Protein AF-A0A7S2EYA7-F1 (afdb_monomer)

Secondary structure (DSSP, 8-state):
--TT--HHHHTTPPPTTS-HHHHHHHHIIIIIS-HHHHTTS-HHHHHHHHHHHHT-------------S-S--EEEEEEEEEE-SSS--EEEEEEEEETTEEEEESSTT-SS-SEEEEGGGEEEEEE-PPTT-TTS-EEEEEETTEEEEEEES-S-S--

Solvent-accessible surface area (backbone atoms only — not comparable to full-atom values): 9824 Å² total; per-residue (Å²): 140,76,88,59,68,32,79,89,44,59,86,62,61,63,56,96,85,46,54,71,65,51,46,47,51,48,48,39,36,54,70,69,70,32,44,44,63,49,58,77,43,56,70,67,59,44,50,52,49,51,55,54,54,71,75,59,74,87,78,85,84,92,75,92,80,88,79,84,94,86,70,91,52,74,77,49,70,47,66,31,34,31,57,40,86,91,57,81,48,79,42,72,25,25,36,40,36,39,80,61,32,45,35,29,17,73,45,83,86,56,87,56,69,74,44,75,40,61,52,85,52,46,76,45,72,48,80,48,82,46,92,97,43,72,90,51,60,29,30,33,41,30,32,92,92,46,77,46,52,35,31,49,82,58,98,66,90,86,134

Sequence (159 aa):
WEGSVPPDWKSKKPLPNSSREDKEIWIMAKYQDRKFLLSNLDFEVRKLLNLKSRSTIYKQDPSRSSGNFAGKRLYKEGYLIKQGTKVKNWRKRWFVLKNDTLTYYKVRGDSLPAGEIDLKQAVSIGTTVIPGKEKESAFEIVTEGRTYPIIATSANLDD

Organism: NCBI:txid1078864

Structure (mmCIF, N/CA/C/O backbone):
data_AF-A0A7S2EYA7-F1
#
_entry.id   AF-A0A7S2EYA7-F1
#
loop_
_atom_site.group_PDB
_atom_site.id
_atom_site.type_symbol
_atom_site.label_atom_id
_atom_site.label_alt_id
_atom_site.label_comp_id
_atom_site.label_asym_id
_atom_site.label_entity_id
_atom_site.label_seq_id
_atom_site.pdbx_PDB_ins_code
_atom_site.Cartn_x
_atom_site.Cartn_y
_atom_site.Cartn_z
_atom_site.occupancy
_atom_site.B_iso_or_equiv
_atom_site.auth_seq_id
_atom_site.auth_comp_id
_atom_site.auth_asym_id
_atom_site.auth_atom_id
_atom_site.pdbx_PDB_model_num
ATOM 1 N N . TRP A 1 1 ? 23.901 -10.211 -1.161 1.00 48.06 1 TRP A N 1
ATOM 2 C CA . TRP A 1 1 ? 22.997 -9.583 -2.152 1.00 48.06 1 TRP A CA 1
ATOM 3 C C . TRP A 1 1 ? 22.380 -10.589 -3.148 1.00 48.06 1 TRP A C 1
ATOM 5 O O . TRP A 1 1 ? 21.635 -10.175 -4.029 1.00 48.06 1 TRP A O 1
ATOM 15 N N . GLU A 1 2 ? 22.533 -11.906 -2.935 1.00 51.12 2 GLU A N 1
ATOM 16 C CA . GLU A 1 2 ? 21.749 -12.977 -3.594 1.00 51.12 2 GLU A CA 1
ATOM 17 C C . GLU A 1 2 ? 20.957 -13.815 -2.567 1.00 51.12 2 GLU A C 1
ATOM 19 O O . GLU A 1 2 ? 20.875 -15.037 -2.645 1.00 51.12 2 GLU A O 1
ATOM 24 N N . GLY A 1 3 ? 20.409 -13.165 -1.538 1.00 51.06 3 GLY A N 1
ATOM 25 C CA . GLY A 1 3 ? 19.632 -13.859 -0.515 1.00 51.06 3 GLY A CA 1
ATOM 26 C C . GLY A 1 3 ? 18.282 -14.304 -1.071 1.00 51.06 3 GLY A C 1
ATOM 27 O O . GLY A 1 3 ? 17.384 -13.476 -1.203 1.00 51.06 3 GLY A O 1
ATOM 28 N N . SER A 1 4 ? 18.148 -15.611 -1.314 1.00 65.06 4 SER A N 1
ATOM 29 C CA . SER A 1 4 ? 16.912 -16.356 -1.630 1.00 65.06 4 SER A CA 1
ATOM 30 C C . SER A 1 4 ? 16.567 -16.496 -3.117 1.00 65.06 4 SER A C 1
ATOM 32 O O . SER A 1 4 ? 15.500 -16.082 -3.564 1.00 65.06 4 SER A O 1
ATOM 34 N N . VAL A 1 5 ? 17.454 -17.126 -3.895 1.00 69.25 5 VAL A N 1
ATOM 35 C CA . VAL A 1 5 ? 17.022 -17.772 -5.145 1.00 69.25 5 VAL A CA 1
ATOM 36 C C . VAL A 1 5 ? 16.274 -19.069 -4.785 1.00 69.25 5 VAL A C 1
ATOM 38 O O . VAL A 1 5 ? 16.879 -19.920 -4.120 1.00 69.25 5 VAL A O 1
ATOM 41 N N . PRO A 1 6 ? 15.003 -19.241 -5.202 1.00 71.75 6 PRO A N 1
ATOM 42 C CA . PRO A 1 6 ? 14.253 -20.489 -5.061 1.00 71.75 6 PRO A CA 1
ATOM 43 C C . PRO A 1 6 ? 15.057 -21.749 -5.419 1.00 71.75 6 PRO A C 1
ATOM 45 O O . PRO A 1 6 ? 15.763 -21.724 -6.431 1.00 71.75 6 PRO A O 1
ATOM 48 N N . PRO A 1 7 ? 14.916 -22.874 -4.691 1.00 75.38 7 PRO A N 1
ATOM 49 C CA . PRO A 1 7 ? 15.564 -24.136 -5.062 1.00 75.38 7 PRO A CA 1
ATOM 50 C C . PRO A 1 7 ? 15.284 -24.568 -6.512 1.00 75.38 7 PRO A C 1
ATOM 52 O O . PRO A 1 7 ? 16.207 -24.979 -7.207 1.00 75.38 7 PRO A O 1
ATOM 55 N N . ASP A 1 8 ? 14.055 -24.371 -7.002 1.00 75.44 8 ASP A N 1
ATOM 56 C CA . ASP A 1 8 ? 13.605 -24.675 -8.371 1.00 75.44 8 ASP A CA 1
ATOM 57 C C . ASP A 1 8 ? 14.194 -23.751 -9.454 1.00 75.44 8 ASP A C 1
ATOM 59 O O . ASP A 1 8 ? 14.143 -24.069 -10.644 1.00 75.44 8 ASP A O 1
ATOM 63 N N . TRP A 1 9 ? 14.778 -22.620 -9.052 1.00 76.75 9 TRP A N 1
ATOM 64 C CA . TRP A 1 9 ? 15.465 -21.687 -9.946 1.00 76.75 9 TRP A CA 1
ATOM 65 C C . TRP A 1 9 ? 16.984 -21.728 -9.805 1.00 76.75 9 TRP A C 1
ATOM 67 O O . TRP A 1 9 ? 17.672 -21.260 -10.703 1.00 76.75 9 TRP A O 1
ATOM 77 N N . LYS A 1 10 ? 17.550 -22.316 -8.744 1.00 78.88 10 LYS A N 1
ATOM 78 C CA . LYS A 1 10 ? 19.014 -22.400 -8.586 1.00 78.88 10 LYS A CA 1
ATOM 79 C C . LYS A 1 10 ? 19.695 -23.083 -9.774 1.00 78.88 10 LYS A C 1
ATOM 81 O O . LYS A 1 10 ? 20.725 -22.597 -10.227 1.00 78.88 10 LYS A O 1
ATOM 86 N N . SER A 1 11 ? 19.096 -24.145 -10.312 1.00 78.12 11 SER A N 1
ATOM 87 C CA . SER A 1 11 ? 19.595 -24.864 -11.494 1.00 78.12 11 SER A CA 1
ATOM 88 C C . SER A 1 11 ? 19.361 -24.133 -12.822 1.00 78.12 11 SER A C 1
ATOM 90 O O . SER A 1 11 ? 19.933 -24.521 -13.832 1.00 78.12 11 SER A O 1
ATOM 92 N N . LYS A 1 12 ? 18.546 -23.070 -12.831 1.00 80.75 12 LYS A N 1
ATOM 93 C CA . LYS A 1 12 ? 18.209 -22.261 -14.016 1.00 80.75 12 LYS A CA 1
ATOM 94 C C . LYS A 1 12 ? 18.967 -20.934 -14.067 1.00 80.75 12 LYS A C 1
ATOM 96 O O . LYS A 1 12 ? 18.639 -20.075 -14.881 1.00 80.75 12 LYS A O 1
ATOM 101 N N . LYS A 1 13 ? 19.933 -20.724 -13.165 1.00 86.00 13 LYS A N 1
ATOM 102 C CA . LYS A 1 13 ? 20.742 -19.501 -13.140 1.00 86.00 13 LYS A CA 1
ATOM 103 C C . LYS A 1 13 ? 21.576 -19.438 -14.426 1.00 86.00 13 LYS A C 1
ATOM 105 O O . LYS A 1 13 ? 22.373 -20.349 -14.645 1.00 86.00 13 LYS A O 1
ATOM 110 N N . PRO A 1 14 ? 21.423 -18.395 -15.262 1.00 88.12 14 PRO A N 1
ATOM 111 C CA . PRO A 1 14 ? 22.170 -18.295 -16.503 1.00 88.12 14 PRO A CA 1
ATOM 112 C C . PRO A 1 14 ? 23.657 -18.093 -16.204 1.00 88.12 14 PRO A C 1
ATOM 114 O O . PRO A 1 14 ? 24.038 -17.358 -15.287 1.00 88.12 14 PRO A O 1
ATOM 117 N N . LEU A 1 15 ? 24.491 -18.747 -17.001 1.00 87.12 15 LEU A N 1
ATOM 118 C CA . LEU A 1 15 ? 25.939 -18.610 -17.015 1.00 87.12 15 LEU A CA 1
ATOM 119 C C . LEU A 1 15 ? 26.355 -17.430 -17.913 1.00 87.12 15 LEU A C 1
ATOM 121 O O . LEU A 1 15 ? 25.551 -16.925 -18.707 1.00 87.12 15 LEU A O 1
ATOM 125 N N . PRO A 1 16 ? 27.620 -16.978 -17.841 1.00 86.56 16 PRO A N 1
ATOM 126 C CA . PRO A 1 16 ? 28.118 -15.909 -18.708 1.00 86.56 16 PRO A CA 1
ATOM 127 C C . PRO A 1 16 ? 27.913 -16.190 -20.205 1.00 86.56 16 PRO A C 1
ATOM 129 O O . PRO A 1 16 ? 27.612 -15.264 -20.960 1.00 86.56 16 PRO A O 1
ATOM 132 N N . ASN A 1 17 ? 27.990 -17.459 -20.613 1.00 91.31 17 ASN A N 1
ATOM 133 C CA . ASN A 1 17 ? 27.791 -17.935 -21.984 1.00 91.31 17 ASN A CA 1
ATOM 134 C C . ASN A 1 17 ? 26.348 -18.371 -22.306 1.00 91.31 17 ASN A C 1
ATOM 136 O O . ASN A 1 17 ? 26.097 -18.806 -23.426 1.00 91.31 17 ASN A O 1
ATOM 140 N N . SER A 1 18 ? 25.404 -18.270 -21.363 1.00 90.69 18 SER A N 1
ATOM 141 C CA . SER A 1 18 ? 23.997 -18.576 -21.642 1.00 90.69 18 SER A CA 1
ATOM 142 C C . SER A 1 18 ? 23.414 -17.630 -22.688 1.00 90.69 18 SER A C 1
ATOM 144 O O . SER A 1 18 ? 23.864 -16.482 -22.834 1.00 90.69 18 SER A O 1
ATOM 146 N N . SER A 1 19 ? 22.384 -18.121 -23.380 1.00 91.69 19 SER A N 1
ATOM 147 C CA . SER A 1 19 ? 21.682 -17.380 -24.420 1.00 91.69 19 SER A CA 1
ATOM 148 C C . SER A 1 19 ? 21.107 -16.066 -23.883 1.00 91.69 19 SER A C 1
ATOM 150 O O . SER A 1 19 ? 20.892 -15.879 -22.677 1.00 91.69 19 SER A O 1
ATOM 152 N N . ARG A 1 20 ? 20.856 -15.126 -24.797 1.00 85.81 20 ARG A N 1
ATOM 153 C CA . ARG A 1 20 ? 20.170 -13.877 -24.460 1.00 85.81 20 ARG A CA 1
ATOM 154 C C . ARG A 1 20 ? 18.796 -14.155 -23.845 1.00 85.81 20 ARG A C 1
ATOM 156 O O . ARG A 1 20 ? 18.457 -13.534 -22.845 1.00 85.81 20 ARG A O 1
ATOM 163 N N . GLU A 1 21 ? 18.069 -15.119 -24.395 1.00 84.75 21 GLU A N 1
ATOM 164 C CA . GLU A 1 21 ? 16.735 -15.520 -23.942 1.00 84.75 21 GLU A CA 1
ATOM 165 C C . GLU A 1 21 ? 16.760 -16.050 -22.502 1.00 84.75 21 GLU A C 1
ATOM 167 O O . GLU A 1 21 ? 15.970 -15.607 -21.672 1.00 84.75 21 GLU A O 1
ATOM 172 N N . ASP A 1 22 ? 17.726 -16.902 -22.142 1.00 82.88 22 ASP A N 1
ATOM 173 C CA . ASP A 1 22 ? 17.864 -17.414 -20.768 1.00 82.88 22 ASP A CA 1
ATOM 174 C C . ASP A 1 22 ? 18.168 -16.298 -19.761 1.00 82.88 22 ASP A C 1
ATOM 176 O O . ASP A 1 22 ? 17.644 -16.272 -18.640 1.00 82.88 22 ASP A O 1
ATOM 180 N N . LYS A 1 23 ? 19.016 -15.343 -20.163 1.00 83.19 23 LYS A N 1
ATOM 181 C CA . LYS A 1 23 ? 19.332 -14.162 -19.351 1.00 83.19 23 LYS A CA 1
ATOM 182 C C . LYS A 1 23 ? 18.103 -13.277 -19.179 1.00 83.19 23 LYS A C 1
ATOM 184 O O . LYS A 1 23 ? 17.840 -12.831 -18.062 1.00 83.19 23 LYS A O 1
ATOM 189 N N . GLU A 1 24 ? 17.338 -13.059 -20.244 1.00 78.69 24 GLU A N 1
ATOM 190 C CA . GLU A 1 24 ? 16.080 -12.316 -20.199 1.00 78.69 24 GLU A CA 1
ATOM 191 C C . GLU A 1 24 ? 15.076 -13.011 -19.274 1.00 78.69 24 GLU A C 1
ATOM 193 O O . GLU A 1 24 ? 14.596 -12.375 -18.340 1.00 78.69 24 GLU A O 1
ATOM 198 N N . ILE A 1 25 ? 14.849 -14.320 -19.408 1.00 81.69 25 ILE A N 1
ATOM 199 C CA . ILE A 1 25 ? 13.954 -15.093 -18.529 1.00 81.69 25 ILE A CA 1
ATOM 200 C C . ILE A 1 25 ? 14.352 -14.944 -17.057 1.00 81.69 25 ILE A C 1
ATOM 202 O O . ILE A 1 25 ? 13.493 -14.718 -16.202 1.00 81.69 25 ILE A O 1
ATOM 206 N N . TRP A 1 26 ? 15.645 -15.028 -16.739 1.00 80.88 26 TRP A N 1
ATOM 207 C CA . TRP A 1 26 ? 16.135 -14.861 -15.370 1.00 80.88 26 TRP A CA 1
ATOM 208 C C . TRP A 1 26 ? 15.901 -13.453 -14.818 1.00 80.88 26 TRP A C 1
ATOM 210 O O . TRP A 1 26 ? 15.464 -13.283 -13.675 1.00 80.88 26 TRP A O 1
ATOM 220 N N . ILE A 1 27 ? 16.187 -12.434 -15.629 1.00 81.69 27 ILE A N 1
ATOM 221 C CA . ILE A 1 27 ? 15.986 -11.028 -15.272 1.00 81.69 27 ILE A CA 1
ATOM 222 C C . ILE A 1 27 ? 14.494 -10.757 -15.065 1.00 81.69 27 ILE A C 1
ATOM 224 O O . ILE A 1 27 ? 14.119 -10.191 -14.035 1.00 81.69 27 ILE A O 1
ATOM 228 N N . MET A 1 28 ? 13.643 -11.224 -15.979 1.00 76.44 28 MET A N 1
ATOM 229 C CA . MET A 1 28 ? 12.191 -11.087 -15.894 1.00 76.44 28 MET A CA 1
ATOM 230 C C . MET A 1 28 ? 11.651 -11.795 -14.654 1.00 76.44 28 MET A C 1
ATOM 232 O O . MET A 1 28 ? 10.960 -11.177 -13.846 1.00 76.44 28 MET A O 1
ATOM 236 N N . ALA A 1 29 ? 12.058 -13.041 -14.408 1.00 76.56 29 ALA A N 1
ATOM 237 C CA . ALA A 1 29 ? 11.660 -13.790 -13.221 1.00 76.56 29 ALA A CA 1
ATOM 238 C C . 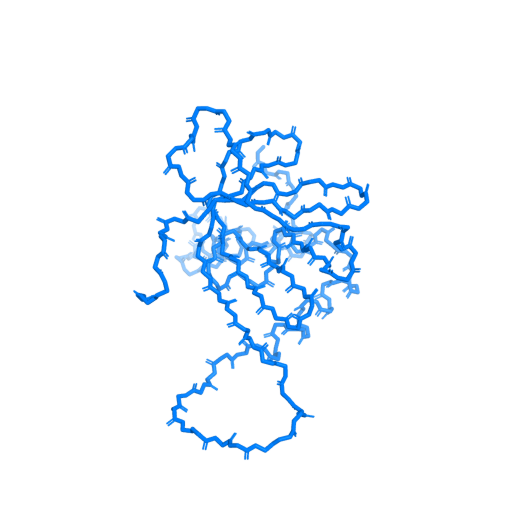ALA A 1 29 ? 12.066 -13.088 -11.918 1.00 76.56 29 ALA A C 1
ATOM 240 O O . ALA A 1 29 ? 11.308 -13.097 -10.947 1.00 76.56 29 ALA A O 1
ATOM 241 N N . LYS A 1 30 ? 13.244 -12.458 -11.874 1.00 76.81 30 LYS A N 1
ATOM 242 C CA . LYS A 1 30 ? 13.753 -11.793 -10.669 1.00 76.81 30 LYS A CA 1
ATOM 243 C C . LYS A 1 30 ? 13.131 -10.418 -10.435 1.00 76.81 30 LYS A C 1
ATOM 245 O O . LYS A 1 30 ? 12.796 -10.092 -9.294 1.00 76.81 30 LYS A O 1
ATOM 250 N N . TYR A 1 31 ? 12.999 -9.608 -11.478 1.00 70.00 31 TYR A N 1
ATOM 251 C CA . TYR A 1 31 ? 12.737 -8.176 -11.335 1.00 70.00 31 TYR A CA 1
ATOM 252 C C . TYR A 1 31 ? 11.369 -7.738 -11.850 1.00 70.00 31 TYR A C 1
ATOM 254 O O . TYR A 1 31 ? 10.790 -6.836 -11.247 1.00 70.00 31 TYR A O 1
ATOM 262 N N . GLN A 1 32 ? 10.841 -8.394 -12.884 1.00 62.50 32 GLN A N 1
ATOM 263 C CA . GLN A 1 32 ? 9.528 -8.088 -13.450 1.00 62.50 32 GLN A CA 1
ATOM 264 C C . GLN A 1 32 ? 8.437 -8.922 -12.773 1.00 62.50 32 GLN A C 1
ATOM 266 O O . GLN A 1 32 ? 7.626 -8.392 -12.023 1.00 62.50 32 GLN A O 1
ATOM 271 N N . ASP A 1 33 ? 8.502 -10.244 -12.904 1.00 65.69 33 ASP A N 1
ATOM 272 C CA . ASP A 1 33 ? 7.552 -11.176 -12.285 1.00 65.69 33 ASP A CA 1
ATOM 273 C C . ASP A 1 33 ? 7.810 -11.366 -10.788 1.00 65.69 33 ASP A C 1
ATOM 275 O O . ASP A 1 33 ? 6.960 -11.858 -10.042 1.00 65.69 33 ASP A O 1
ATOM 279 N N . ARG A 1 34 ? 9.031 -11.034 -10.350 1.00 70.50 34 ARG A N 1
ATOM 280 C CA . ARG A 1 34 ? 9.485 -11.104 -8.954 1.00 70.50 34 ARG A CA 1
ATOM 281 C C . ARG A 1 34 ? 9.215 -12.471 -8.312 1.00 70.50 34 ARG A C 1
ATOM 283 O O . ARG A 1 34 ? 8.961 -12.575 -7.109 1.00 70.50 34 ARG A O 1
ATOM 290 N N . LYS A 1 35 ? 9.343 -13.538 -9.105 1.00 69.12 35 LYS A N 1
ATOM 291 C CA . LYS A 1 35 ? 9.090 -14.938 -8.734 1.00 69.12 35 LYS A CA 1
ATOM 292 C C . LYS A 1 35 ? 9.964 -15.431 -7.591 1.00 69.12 35 LYS A C 1
ATOM 294 O O . LYS A 1 35 ? 9.559 -16.334 -6.870 1.00 69.12 35 LYS A O 1
ATOM 299 N N . PHE A 1 36 ? 11.123 -14.816 -7.378 1.00 70.94 36 PHE A N 1
ATOM 300 C CA . PHE A 1 36 ? 12.020 -15.193 -6.280 1.00 70.94 36 PHE A CA 1
ATOM 301 C C . PHE A 1 36 ? 11.486 -14.735 -4.912 1.00 70.94 36 PHE A C 1
ATOM 303 O O . PHE A 1 36 ? 11.946 -15.196 -3.874 1.00 70.94 36 PHE A O 1
ATOM 310 N N . LEU A 1 37 ? 10.495 -13.834 -4.902 1.00 63.47 37 LEU A N 1
ATOM 311 C CA . LEU A 1 37 ? 9.723 -13.495 -3.706 1.00 63.47 37 LEU A CA 1
ATOM 312 C C . LEU A 1 37 ? 8.525 -14.435 -3.531 1.00 63.47 37 LEU A C 1
ATOM 314 O O . LEU A 1 37 ? 8.184 -14.763 -2.400 1.00 63.47 37 LEU A O 1
ATOM 318 N N . LEU A 1 38 ? 7.920 -14.895 -4.635 1.00 61.38 38 LEU A N 1
ATOM 319 C CA . LEU A 1 38 ? 6.836 -15.885 -4.615 1.00 61.38 38 LEU A CA 1
ATOM 320 C C . LEU A 1 38 ? 7.277 -17.229 -4.081 1.00 61.38 38 LEU A C 1
ATOM 322 O O . LEU A 1 38 ? 6.520 -17.892 -3.389 1.00 61.38 38 LEU A O 1
ATOM 326 N N . SER A 1 39 ? 8.482 -17.653 -4.433 1.00 60.38 39 SER A N 1
ATOM 327 C CA . SER A 1 39 ? 8.988 -18.965 -4.057 1.00 60.38 39 SER A CA 1
ATOM 328 C C . SER A 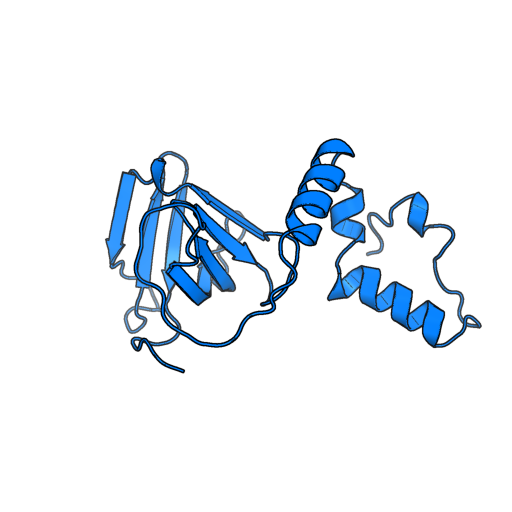1 39 ? 9.169 -19.189 -2.571 1.00 60.38 39 SER A C 1
ATOM 330 O O . SER A 1 39 ? 9.182 -20.336 -2.143 1.00 60.38 39 SER A O 1
ATOM 332 N N . ASN A 1 40 ? 9.334 -18.106 -1.816 1.00 57.06 40 ASN A N 1
ATOM 333 C CA . ASN A 1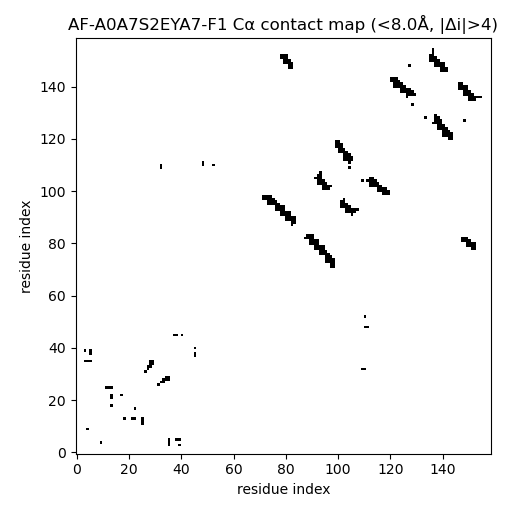 40 ? 9.536 -18.153 -0.373 1.00 57.06 40 ASN A CA 1
ATOM 334 C C . ASN A 1 40 ? 8.200 -18.129 0.385 1.00 57.06 40 ASN A C 1
ATOM 336 O O . ASN A 1 40 ? 8.196 -18.158 1.610 1.00 57.06 40 ASN A O 1
ATOM 340 N N . LEU A 1 41 ? 7.078 -18.031 -0.335 1.00 60.09 41 LEU A N 1
ATOM 341 C CA . LEU A 1 41 ? 5.742 -18.212 0.216 1.00 60.09 41 LEU A CA 1
ATOM 342 C C . LEU A 1 41 ? 5.398 -19.703 0.212 1.00 60.09 41 LEU A C 1
ATOM 344 O O . LEU A 1 41 ? 5.842 -20.444 -0.666 1.00 60.09 41 LEU A O 1
ATOM 348 N N . ASP A 1 42 ? 4.590 -20.127 1.180 1.00 65.31 42 ASP A N 1
ATOM 349 C CA . ASP A 1 42 ? 4.116 -21.506 1.262 1.00 65.31 42 ASP A CA 1
ATOM 350 C C . ASP A 1 42 ? 3.417 -21.949 -0.039 1.00 65.31 42 ASP A C 1
ATOM 352 O O . ASP A 1 42 ? 2.835 -21.131 -0.766 1.00 65.31 42 ASP A O 1
ATOM 356 N N . PHE A 1 43 ? 3.495 -23.244 -0.355 1.00 59.62 43 PHE A N 1
ATOM 357 C CA . PHE A 1 43 ? 2.939 -23.817 -1.581 1.00 59.62 43 PHE A CA 1
ATOM 358 C C . PHE A 1 43 ? 1.457 -23.473 -1.763 1.00 59.62 43 PHE A C 1
ATOM 360 O O . PHE A 1 43 ? 1.045 -23.125 -2.875 1.00 59.62 43 PHE A O 1
ATOM 367 N N . GLU A 1 44 ? 0.673 -23.472 -0.685 1.00 58.62 44 GLU A N 1
ATOM 368 C CA . GLU A 1 44 ? -0.757 -23.184 -0.771 1.00 58.62 44 GLU A CA 1
ATOM 369 C C . GLU A 1 44 ? -1.012 -21.698 -1.065 1.00 58.62 44 GLU A C 1
ATOM 371 O O . GLU A 1 44 ? -1.852 -21.349 -1.896 1.00 58.62 44 GLU A O 1
ATOM 376 N N . VAL A 1 45 ? -0.190 -20.801 -0.511 1.00 57.19 45 VAL A N 1
ATOM 377 C CA . VAL A 1 45 ? -0.232 -19.361 -0.818 1.00 57.19 45 VAL A CA 1
ATOM 378 C C . VAL A 1 45 ? 0.170 -19.103 -2.273 1.00 57.19 45 VAL A C 1
ATOM 380 O O . VAL A 1 45 ? -0.481 -18.323 -2.973 1.00 57.19 45 VAL A O 1
ATOM 383 N N . ARG A 1 46 ? 1.198 -19.799 -2.776 1.00 62.12 46 ARG A N 1
ATOM 384 C CA . ARG A 1 46 ? 1.629 -19.725 -4.185 1.00 62.12 46 ARG A CA 1
ATOM 385 C C . ARG A 1 46 ? 0.532 -20.208 -5.131 1.00 62.12 46 ARG A C 1
ATOM 387 O O . ARG A 1 46 ? 0.286 -19.566 -6.153 1.00 62.12 46 ARG A O 1
ATOM 394 N N . LYS A 1 47 ? -0.148 -21.304 -4.790 1.00 62.09 47 LYS A N 1
ATOM 395 C CA . LYS A 1 47 ? -1.266 -21.862 -5.561 1.00 62.09 47 LYS A CA 1
ATOM 396 C C . LYS A 1 47 ? -2.453 -20.903 -5.598 1.00 62.09 47 LYS A C 1
ATOM 398 O O . LYS A 1 47 ? -2.986 -20.662 -6.679 1.00 62.09 47 LYS A O 1
ATOM 403 N N . LEU A 1 48 ? -2.810 -20.289 -4.468 1.00 58.56 48 LEU A N 1
ATOM 404 C CA . LEU A 1 48 ? -3.885 -19.294 -4.386 1.00 58.56 48 LEU A CA 1
ATOM 405 C C . LEU A 1 48 ? -3.573 -18.025 -5.187 1.00 58.56 48 LEU A C 1
ATOM 407 O O . LEU A 1 48 ? -4.446 -17.518 -5.891 1.00 58.56 48 LEU A O 1
ATOM 411 N N . LEU A 1 49 ? -2.336 -17.529 -5.134 1.00 61.94 49 LEU A N 1
ATOM 412 C CA . LEU A 1 49 ? -1.903 -16.385 -5.943 1.00 61.94 49 LEU A CA 1
ATOM 413 C C . LEU A 1 49 ? -1.933 -16.713 -7.440 1.00 61.94 49 LEU A C 1
ATOM 415 O O . LEU A 1 49 ? -2.400 -15.903 -8.237 1.00 61.94 49 LEU A O 1
ATOM 419 N N . ASN A 1 50 ? -1.517 -17.921 -7.827 1.00 56.97 50 ASN A N 1
ATOM 420 C CA . ASN A 1 50 ? -1.559 -18.367 -9.218 1.00 56.97 50 ASN A CA 1
ATOM 421 C C . ASN A 1 50 ? -3.001 -18.586 -9.724 1.00 56.97 50 ASN A C 1
ATOM 423 O O . ASN A 1 50 ? -3.322 -18.209 -10.848 1.00 56.97 50 ASN A O 1
ATOM 427 N N . LEU A 1 51 ? -3.904 -19.130 -8.896 1.00 51.78 51 LEU A N 1
ATOM 428 C CA . LEU A 1 51 ? -5.332 -19.257 -9.227 1.00 51.78 51 LEU A CA 1
ATOM 429 C C . LEU A 1 51 ? -6.009 -17.885 -9.382 1.00 51.78 51 LEU A C 1
ATOM 431 O O . LEU A 1 51 ? -6.773 -17.672 -10.326 1.00 51.78 51 LEU A O 1
ATOM 435 N N . LYS A 1 52 ? -5.694 -16.930 -8.499 1.00 52.00 52 LYS A N 1
ATOM 436 C CA . LYS A 1 52 ? -6.152 -15.538 -8.628 1.00 52.00 52 LYS A CA 1
ATOM 437 C C . LYS A 1 52 ? -5.579 -14.877 -9.888 1.00 52.00 52 LYS A C 1
ATOM 439 O O . LYS A 1 52 ? -6.324 -14.218 -10.596 1.00 52.00 52 LYS A O 1
ATOM 444 N N . SER A 1 53 ? -4.315 -15.136 -10.235 1.00 51.41 53 SER A N 1
ATOM 445 C CA . SER A 1 53 ? -3.677 -14.597 -11.447 1.00 51.41 53 SER A CA 1
ATOM 446 C C . SER A 1 53 ? -4.287 -15.134 -12.751 1.00 51.41 53 SER A C 1
ATOM 448 O O . SER A 1 53 ? -4.353 -14.403 -13.738 1.00 51.41 53 SER A O 1
ATOM 450 N N . ARG A 1 54 ? -4.751 -16.395 -12.778 1.00 43.78 54 ARG A N 1
ATOM 451 C CA . ARG A 1 54 ? -5.410 -17.004 -13.955 1.00 43.78 54 ARG A CA 1
ATOM 452 C C . ARG A 1 54 ? -6.836 -16.495 -14.180 1.00 43.78 54 ARG A C 1
ATOM 454 O O . ARG A 1 54 ? -7.317 -16.553 -15.304 1.00 43.78 54 ARG A O 1
ATOM 461 N N . SER A 1 55 ? -7.485 -15.960 -13.146 1.00 40.47 55 SER A N 1
ATOM 462 C CA . SER A 1 55 ? -8.802 -15.313 -13.257 1.00 40.47 55 SER A CA 1
ATOM 463 C C . SER A 1 55 ? -8.725 -13.809 -13.573 1.00 40.47 55 SER A C 1
ATOM 465 O O . SER A 1 55 ? -9.763 -13.171 -13.725 1.00 40.47 55 SER A O 1
ATOM 467 N N . THR A 1 56 ? -7.522 -13.234 -13.718 1.00 37.62 56 THR A N 1
ATOM 468 C CA . THR A 1 56 ? -7.299 -11.791 -13.956 1.00 37.62 56 THR A CA 1
ATOM 469 C C . THR A 1 56 ? -6.628 -11.456 -15.295 1.00 37.62 56 THR A C 1
ATOM 471 O O . THR A 1 56 ? -5.947 -10.438 -15.395 1.00 37.62 56 THR A O 1
ATOM 474 N N . ILE A 1 57 ? -6.811 -12.253 -16.355 1.00 40.84 57 ILE A N 1
ATOM 475 C CA . ILE A 1 57 ? -6.411 -11.806 -17.702 1.00 40.84 57 ILE A CA 1
ATOM 476 C C . ILE A 1 57 ? -7.471 -10.819 -18.205 1.00 40.84 57 ILE A C 1
ATOM 478 O O . ILE A 1 57 ? -8.517 -11.211 -18.714 1.00 40.84 57 ILE A O 1
ATOM 482 N N . TYR A 1 58 ? -7.213 -9.527 -18.010 1.00 33.34 58 TYR A N 1
ATOM 483 C CA . TYR A 1 58 ? -8.064 -8.439 -18.479 1.00 33.34 58 TYR A CA 1
ATOM 484 C C . TYR A 1 58 ? -8.113 -8.415 -20.012 1.00 33.34 58 TYR A C 1
ATOM 486 O O . TYR A 1 58 ? -7.216 -7.904 -20.678 1.00 33.34 58 TYR A O 1
ATOM 494 N N . LYS A 1 59 ? -9.205 -8.935 -20.569 1.00 38.16 59 LYS A N 1
ATOM 495 C CA . LYS A 1 59 ? -9.835 -8.375 -21.762 1.00 38.16 59 LYS A CA 1
ATOM 496 C C . LYS A 1 59 ? -11.264 -8.030 -21.374 1.00 38.16 59 LYS A C 1
ATOM 498 O O . LYS A 1 59 ? -11.991 -8.938 -20.989 1.00 38.16 59 LYS A O 1
ATOM 503 N N . GLN A 1 60 ? -11.648 -6.763 -21.485 1.00 28.28 60 GLN A N 1
ATOM 504 C CA . GLN A 1 60 ? -12.863 -6.378 -22.208 1.00 28.28 60 GLN A CA 1
ATOM 505 C C . GLN A 1 60 ? -13.003 -4.856 -22.290 1.00 28.28 60 GLN A C 1
ATOM 507 O O . GLN A 1 60 ? -12.847 -4.144 -21.302 1.00 28.28 60 GLN A O 1
ATOM 512 N N . ASP A 1 61 ? -13.295 -4.433 -23.514 1.00 33.81 61 ASP A N 1
ATOM 513 C CA . ASP A 1 61 ? -13.739 -3.110 -23.945 1.00 33.81 61 ASP A CA 1
ATOM 514 C C . ASP A 1 61 ? -15.275 -3.172 -24.202 1.00 33.81 61 ASP A C 1
ATOM 516 O O . ASP A 1 61 ? -15.891 -4.209 -23.936 1.00 33.81 61 ASP A O 1
ATOM 520 N N . PRO A 1 62 ? -15.954 -2.124 -24.692 1.00 49.66 62 PRO A N 1
ATOM 521 C CA . PRO A 1 62 ? -16.796 -1.229 -23.919 1.00 49.66 62 PRO A CA 1
ATOM 522 C C . PRO A 1 62 ? -18.264 -1.361 -24.3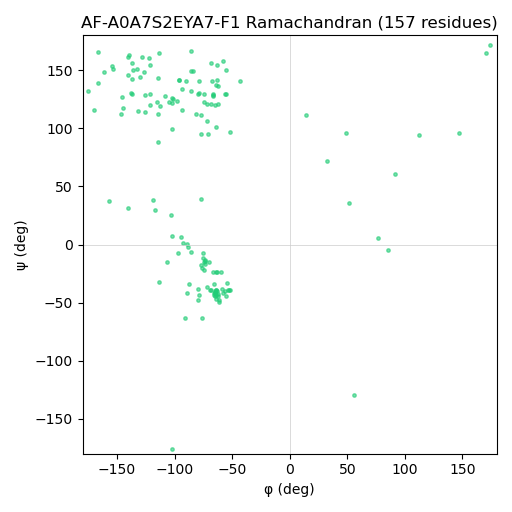52 1.00 49.66 62 PRO A C 1
ATOM 524 O O . PRO A 1 62 ? -18.642 -0.956 -25.445 1.00 49.66 62 PRO A O 1
ATOM 527 N N . SER A 1 63 ? -19.157 -1.874 -23.516 1.00 37.47 63 SER A N 1
ATOM 528 C CA . SER A 1 63 ? -20.575 -1.495 -23.625 1.00 37.47 63 SER A CA 1
ATOM 529 C C . SER A 1 63 ? -21.378 -1.990 -22.435 1.00 37.47 63 SER A C 1
ATOM 53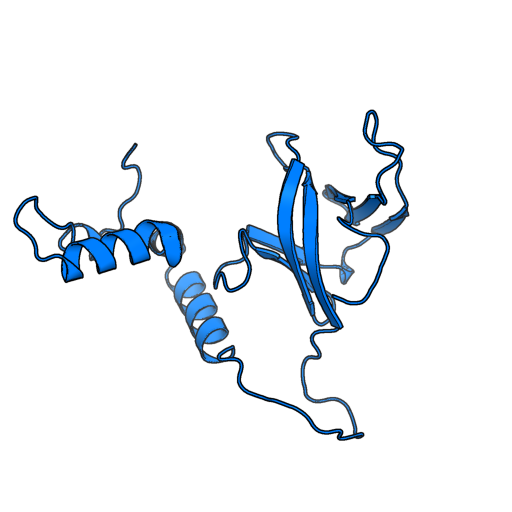1 O O . SER A 1 63 ? -21.523 -3.180 -22.187 1.00 37.47 63 SER A O 1
ATOM 533 N N . ARG A 1 64 ? -21.895 -1.008 -21.692 1.00 52.53 64 ARG A N 1
ATOM 534 C CA . ARG A 1 64 ? -23.202 -0.996 -21.023 1.00 52.53 64 ARG A CA 1
ATOM 535 C C . ARG A 1 64 ? -23.910 -2.356 -20.910 1.00 52.53 64 ARG A C 1
ATOM 537 O O . ARG A 1 64 ? -24.519 -2.821 -21.865 1.00 52.53 64 ARG A O 1
ATOM 544 N N . SER A 1 65 ? -24.020 -2.868 -19.688 1.00 39.12 65 SER A N 1
ATOM 545 C CA . SER A 1 65 ? -25.250 -3.552 -19.281 1.00 39.12 65 SER A CA 1
ATOM 546 C C . SER A 1 65 ? -25.563 -3.311 -17.805 1.00 39.12 65 SER A C 1
ATOM 548 O O . SER A 1 65 ? -24.805 -3.605 -16.880 1.00 39.12 65 SER A O 1
ATOM 550 N N . SER A 1 66 ? -26.709 -2.675 -17.626 1.00 54.19 66 SER A N 1
ATOM 551 C CA . SER A 1 66 ? -27.513 -2.560 -16.422 1.00 54.19 66 SER A CA 1
ATOM 552 C C . SER A 1 66 ? -28.063 -3.944 -16.056 1.00 54.19 66 SER A C 1
ATOM 554 O O . SER A 1 66 ? -28.675 -4.588 -16.901 1.00 54.19 66 SER A O 1
ATOM 556 N N . GLY A 1 67 ? -27.889 -4.383 -14.804 1.00 37.56 67 GLY A N 1
ATOM 557 C CA . GLY A 1 67 ? -28.584 -5.565 -14.274 1.00 37.56 67 GLY A CA 1
ATOM 558 C C . GLY A 1 67 ? -27.797 -6.388 -13.248 1.00 37.56 67 GLY A C 1
ATOM 559 O O . GLY A 1 67 ? -27.013 -7.249 -13.612 1.00 37.56 67 GLY A O 1
ATOM 560 N N . ASN A 1 68 ? -28.050 -6.109 -11.965 1.00 45.72 68 ASN A N 1
ATOM 561 C CA . ASN A 1 68 ? -28.020 -6.998 -10.789 1.00 45.72 68 ASN A CA 1
ATOM 562 C C . ASN A 1 68 ? -26.806 -7.935 -10.533 1.00 45.72 68 ASN A C 1
ATOM 564 O O . ASN A 1 68 ? -26.743 -9.073 -10.978 1.00 45.72 68 ASN A O 1
ATOM 568 N N . PHE A 1 69 ? -25.893 -7.428 -9.686 1.00 52.78 69 PHE A N 1
ATOM 569 C CA . PHE A 1 69 ? -25.034 -8.106 -8.691 1.00 52.78 69 PHE A CA 1
ATOM 570 C C . PHE A 1 69 ? -24.520 -9.540 -8.959 1.00 52.78 69 PHE A C 1
ATOM 572 O O . PHE A 1 69 ? -24.866 -10.463 -8.231 1.00 52.78 69 PHE A O 1
ATOM 579 N N . ALA A 1 70 ? -23.572 -9.713 -9.890 1.00 43.84 70 ALA A N 1
ATOM 580 C CA . ALA A 1 70 ? -22.686 -10.895 -9.902 1.00 43.84 70 ALA A CA 1
ATOM 581 C C . ALA A 1 70 ? -21.346 -10.685 -10.643 1.00 43.84 70 ALA A C 1
ATOM 583 O O . ALA A 1 70 ? -20.832 -11.586 -11.299 1.00 43.84 70 ALA A O 1
ATOM 584 N N . GLY A 1 71 ? -20.731 -9.505 -10.534 1.00 45.88 71 GLY A N 1
ATOM 585 C CA . GLY A 1 71 ? -19.383 -9.269 -11.058 1.00 45.88 71 GLY A CA 1
ATOM 586 C C . GLY A 1 71 ? -18.647 -8.287 -10.166 1.00 45.88 71 GLY A C 1
ATOM 587 O O . GLY A 1 71 ? -19.056 -7.135 -10.082 1.00 45.88 71 GLY A O 1
ATOM 588 N N . LYS A 1 72 ? -17.601 -8.741 -9.459 1.00 58.78 72 LYS A N 1
ATOM 589 C CA . LYS A 1 72 ? -16.780 -7.921 -8.549 1.00 58.78 72 LYS A CA 1
ATOM 590 C C . LYS A 1 72 ? -16.286 -6.663 -9.274 1.00 58.78 72 LYS A C 1
ATOM 592 O O . LYS A 1 72 ? -15.278 -6.727 -9.983 1.00 58.78 72 LYS A O 1
ATOM 597 N N . ARG A 1 73 ? -16.987 -5.542 -9.093 1.00 58.38 73 ARG A N 1
ATOM 598 C CA . ARG A 1 73 ? -16.660 -4.260 -9.717 1.00 58.38 73 ARG A CA 1
ATOM 599 C C . ARG A 1 73 ? -15.353 -3.746 -9.121 1.00 58.38 73 ARG A C 1
ATOM 601 O O . ARG A 1 73 ? -15.226 -3.584 -7.910 1.00 58.38 73 ARG A O 1
ATOM 608 N N . LEU A 1 74 ? -14.360 -3.547 -9.983 1.00 63.56 74 LEU A N 1
ATOM 609 C CA . LEU A 1 74 ? -13.284 -2.607 -9.697 1.00 63.56 74 LEU A CA 1
ATOM 610 C C . LEU A 1 74 ? -13.942 -1.236 -9.581 1.00 63.56 74 LEU A C 1
ATOM 612 O O . LEU A 1 74 ? -14.629 -0.817 -10.509 1.00 63.56 74 LEU A O 1
ATOM 616 N N . TYR A 1 75 ? -13.791 -0.588 -8.431 1.00 80.12 75 TYR A N 1
ATOM 617 C CA . TYR A 1 75 ? -14.401 0.718 -8.203 1.00 80.12 75 TYR A CA 1
ATOM 618 C C . TYR A 1 75 ? -13.469 1.834 -8.656 1.00 80.12 75 TYR A C 1
ATOM 620 O O . TYR A 1 75 ? -13.915 2.791 -9.280 1.00 80.12 75 TYR A O 1
ATOM 628 N N . LYS A 1 76 ? -12.168 1.701 -8.367 1.00 89.00 76 LYS A N 1
ATOM 629 C CA . LYS A 1 76 ? -11.146 2.660 -8.788 1.00 89.00 76 LYS A CA 1
ATOM 630 C C . LYS A 1 76 ? -9.758 2.041 -8.717 1.00 89.00 76 LYS A C 1
ATOM 632 O O . LYS A 1 76 ? -9.475 1.225 -7.842 1.00 89.00 76 LYS A O 1
ATOM 637 N N . GLU A 1 77 ? -8.878 2.472 -9.602 1.00 92.12 77 GLU A N 1
ATOM 638 C CA . GLU A 1 77 ? -7.453 2.181 -9.525 1.00 92.12 77 GLU A CA 1
ATOM 639 C C . GLU A 1 77 ? -6.642 3.432 -9.852 1.00 92.12 77 GLU A C 1
ATOM 641 O O . GLU A 1 77 ? -7.152 4.369 -10.466 1.00 92.12 77 GLU A O 1
ATOM 646 N N . GLY A 1 78 ? -5.403 3.487 -9.376 1.00 92.50 78 GLY A N 1
ATOM 647 C CA . GLY A 1 78 ? -4.553 4.648 -9.591 1.00 92.50 78 GLY A CA 1
ATOM 648 C C . GLY A 1 78 ? -3.274 4.616 -8.774 1.00 92.50 78 GLY A C 1
ATOM 649 O O . GLY A 1 78 ? -3.128 3.856 -7.814 1.00 92.50 78 GLY A O 1
ATOM 650 N N . TYR A 1 79 ? -2.322 5.463 -9.151 1.00 93.94 79 TYR A N 1
ATOM 651 C CA . TYR A 1 79 ? -1.133 5.660 -8.340 1.00 93.94 79 TYR A CA 1
ATOM 652 C C . TYR A 1 79 ? -1.424 6.605 -7.179 1.00 93.94 79 TYR A C 1
ATOM 654 O O . TYR A 1 79 ? -1.903 7.712 -7.383 1.00 93.94 79 TYR A O 1
ATOM 662 N N . LEU A 1 80 ? -1.053 6.186 -5.972 1.00 95.38 80 LEU A N 1
ATOM 663 C CA . LEU A 1 80 ? -1.040 7.033 -4.781 1.00 95.38 80 LEU A CA 1
ATOM 664 C C . LEU A 1 80 ? 0.327 6.927 -4.108 1.00 95.38 80 LEU A C 1
ATOM 666 O O . LEU A 1 80 ? 1.085 5.973 -4.333 1.00 95.38 80 LEU A O 1
ATOM 670 N N . ILE A 1 81 ? 0.652 7.896 -3.262 1.00 95.12 81 ILE A N 1
ATOM 671 C CA . ILE A 1 81 ? 1.865 7.875 -2.450 1.00 95.12 81 ILE A CA 1
ATOM 672 C C . ILE A 1 81 ? 1.466 7.481 -1.033 1.00 95.12 81 ILE A C 1
ATOM 674 O O . ILE A 1 81 ? 0.606 8.100 -0.428 1.00 95.12 81 ILE A O 1
ATOM 678 N N . LYS A 1 82 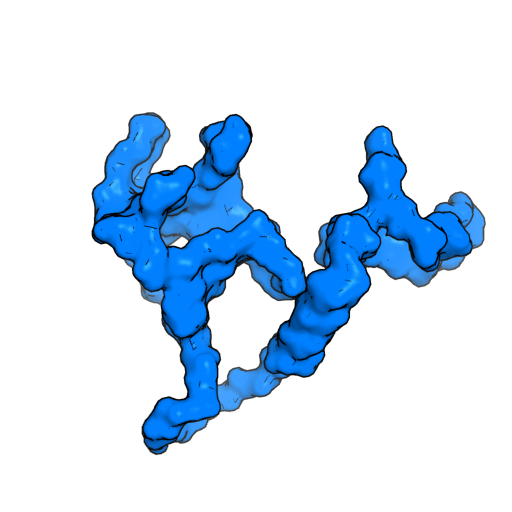? 2.093 6.444 -0.482 1.00 94.62 82 LYS A N 1
ATOM 679 C CA . LYS A 1 82 ? 1.820 5.983 0.885 1.00 94.62 82 LYS A CA 1
ATOM 680 C C . LYS A 1 82 ? 3.065 6.021 1.745 1.00 94.62 82 LYS A C 1
ATOM 682 O O . LYS A 1 82 ? 4.170 5.813 1.237 1.00 94.62 82 LYS A O 1
ATOM 687 N N . GLN A 1 83 ? 2.885 6.136 3.052 1.00 94.75 83 GLN A N 1
ATOM 688 C CA . GLN A 1 83 ? 3.989 5.964 3.988 1.00 94.75 83 GLN A CA 1
ATOM 689 C C . GLN A 1 83 ? 4.299 4.474 4.228 1.00 94.75 83 GLN A C 1
ATOM 691 O O . GLN A 1 83 ? 3.406 3.613 4.288 1.00 94.75 83 GLN A O 1
ATOM 696 N N . GLY A 1 84 ? 5.582 4.132 4.328 1.00 90.25 84 GLY A N 1
ATOM 697 C CA . GLY A 1 84 ? 6.061 2.805 4.700 1.00 90.25 84 GLY A CA 1
ATOM 698 C C . GLY A 1 84 ? 5.750 2.451 6.159 1.00 90.25 84 GLY A C 1
ATOM 699 O O . GLY A 1 84 ? 5.535 3.318 7.000 1.00 90.25 84 GLY A O 1
ATOM 700 N N . THR A 1 85 ? 5.684 1.148 6.461 1.00 83.81 85 THR A N 1
ATOM 701 C CA . THR A 1 85 ? 5.335 0.659 7.809 1.00 83.81 85 THR A CA 1
ATOM 702 C C . THR A 1 85 ? 6.502 0.801 8.785 1.00 83.81 85 THR A C 1
ATOM 704 O O . THR A 1 85 ? 6.393 1.539 9.757 1.00 83.81 85 THR A O 1
ATOM 707 N N . LYS A 1 86 ? 7.607 0.086 8.507 1.00 84.00 86 LYS A N 1
ATOM 708 C CA . LYS A 1 86 ? 8.799 0.011 9.369 1.00 84.00 86 LYS A CA 1
ATOM 709 C C . LYS A 1 86 ? 9.684 1.243 9.205 1.00 84.00 86 LYS A C 1
ATOM 711 O O . LYS A 1 86 ? 10.086 1.861 10.175 1.00 84.00 86 LYS A O 1
ATOM 716 N N . VAL A 1 87 ? 9.945 1.604 7.951 1.00 88.19 87 VAL A N 1
ATOM 717 C CA . VAL A 1 87 ? 10.654 2.830 7.580 1.00 88.19 87 VAL A CA 1
ATOM 718 C C . VAL A 1 87 ? 9.616 3.799 7.045 1.00 88.19 87 VAL A C 1
ATOM 720 O O . VAL A 1 87 ? 8.903 3.467 6.096 1.00 88.19 87 VAL A O 1
ATOM 723 N N . LYS A 1 88 ? 9.521 4.982 7.651 1.00 89.81 88 LYS A N 1
ATOM 724 C CA . LYS A 1 88 ? 8.492 5.998 7.384 1.00 89.81 88 LYS A CA 1
ATOM 725 C C . LYS A 1 88 ? 8.735 6.796 6.092 1.00 89.81 88 LYS A C 1
ATOM 727 O O . LYS A 1 88 ? 8.499 7.996 6.042 1.00 89.81 88 LYS A O 1
ATOM 732 N N . ASN A 1 89 ? 9.196 6.128 5.034 1.00 91.88 89 ASN A N 1
ATOM 733 C CA . ASN A 1 89 ? 9.400 6.738 3.722 1.00 91.88 89 ASN A CA 1
ATOM 734 C C . ASN A 1 89 ? 8.113 6.769 2.889 1.00 91.88 89 ASN A C 1
ATOM 736 O O . ASN A 1 89 ? 7.270 5.878 2.986 1.00 91.88 89 ASN A O 1
ATOM 740 N N . TRP A 1 90 ? 7.983 7.777 2.034 1.00 93.44 90 TRP A N 1
ATOM 741 C CA . TRP A 1 90 ? 6.870 7.909 1.096 1.00 93.44 90 TRP A CA 1
ATOM 742 C C . TRP A 1 90 ? 7.165 7.139 -0.191 1.00 93.44 90 TRP A C 1
ATOM 744 O O . TRP A 1 90 ? 8.264 7.221 -0.740 1.00 93.44 90 TRP A O 1
ATOM 754 N N . ARG A 1 91 ? 6.210 6.334 -0.663 1.00 93.75 91 ARG A N 1
ATOM 755 C CA . ARG A 1 91 ? 6.384 5.468 -1.837 1.00 93.75 91 ARG A CA 1
ATOM 756 C C . ARG A 1 91 ? 5.158 5.489 -2.735 1.00 93.75 91 ARG A C 1
ATOM 758 O O . ARG A 1 91 ? 4.057 5.211 -2.265 1.00 93.75 91 ARG A O 1
ATOM 765 N N . LYS A 1 92 ? 5.382 5.710 -4.033 1.00 94.38 92 LYS A N 1
ATOM 766 C CA . LYS A 1 92 ? 4.369 5.533 -5.080 1.00 94.38 92 LYS A CA 1
ATOM 767 C C . LYS A 1 92 ? 4.000 4.050 -5.203 1.00 94.38 92 LYS A C 1
ATOM 769 O O . LYS A 1 92 ? 4.880 3.180 -5.264 1.00 94.38 92 LYS A O 1
ATOM 774 N N . ARG A 1 93 ? 2.703 3.754 -5.183 1.00 95.38 93 ARG A N 1
ATOM 775 C CA . ARG A 1 93 ? 2.131 2.408 -5.309 1.00 95.38 93 ARG A CA 1
ATOM 776 C C . ARG A 1 93 ? 0.885 2.458 -6.175 1.00 95.38 93 ARG A C 1
ATOM 778 O O . ARG A 1 93 ? 0.168 3.452 -6.149 1.00 95.38 93 ARG A O 1
ATOM 785 N N . TRP A 1 94 ? 0.659 1.396 -6.937 1.00 93.88 94 TRP A N 1
ATOM 786 C CA . TRP A 1 94 ? -0.581 1.225 -7.682 1.00 93.88 94 TRP A CA 1
ATOM 787 C C . TRP A 1 94 ? -1.635 0.677 -6.732 1.00 93.88 94 TRP A C 1
ATOM 789 O O . TRP A 1 94 ? -1.477 -0.437 -6.236 1.00 93.88 94 TRP A O 1
ATOM 799 N N . PHE A 1 95 ? -2.651 1.467 -6.426 1.00 95.19 95 PHE A N 1
ATOM 800 C CA . PHE A 1 95 ? -3.764 1.078 -5.577 1.00 95.19 95 PHE A CA 1
ATOM 801 C C . PHE A 1 95 ? -4.929 0.606 -6.435 1.00 95.19 95 PHE A C 1
ATOM 803 O O . PHE A 1 95 ? -5.213 1.176 -7.485 1.00 95.19 95 PHE A O 1
ATOM 810 N N . VAL A 1 96 ? -5.605 -0.431 -5.959 1.00 93.88 96 VAL A N 1
ATOM 811 C CA . VAL A 1 96 ? -6.787 -1.015 -6.575 1.00 93.88 96 VAL A CA 1
ATOM 812 C C . VAL A 1 96 ? -7.839 -1.174 -5.488 1.00 93.88 96 VAL A C 1
ATOM 814 O O . VAL A 1 96 ? -7.651 -1.941 -4.542 1.00 93.88 96 VAL A O 1
ATOM 817 N N . LEU A 1 97 ? -8.940 -0.440 -5.626 1.00 93.00 97 LEU A N 1
ATOM 818 C CA . LEU A 1 97 ? -10.125 -0.569 -4.792 1.00 93.00 97 LEU A CA 1
ATOM 819 C C . LEU A 1 97 ? -11.108 -1.523 -5.471 1.00 93.00 97 LEU A C 1
ATOM 821 O O . LEU A 1 97 ? -11.630 -1.240 -6.556 1.00 93.00 97 LEU A O 1
ATOM 825 N N . LYS A 1 98 ? -11.377 -2.657 -4.825 1.00 89.19 98 LYS A N 1
ATOM 826 C CA . LYS A 1 98 ? -12.307 -3.670 -5.328 1.00 89.19 98 LYS A CA 1
ATOM 827 C C . LYS A 1 98 ? -13.041 -4.324 -4.169 1.00 89.19 98 LYS A C 1
ATOM 829 O O . LYS A 1 98 ? -12.405 -4.887 -3.280 1.00 89.19 98 LYS A O 1
ATOM 834 N N . ASN A 1 99 ? -14.371 -4.347 -4.233 1.00 87.31 99 ASN A N 1
ATOM 835 C CA . ASN A 1 99 ? -15.211 -4.747 -3.094 1.00 87.31 99 ASN A CA 1
ATOM 836 C C . ASN A 1 99 ? -14.861 -3.873 -1.869 1.00 87.31 99 ASN A C 1
ATOM 838 O O . ASN A 1 99 ? -14.752 -2.661 -2.021 1.00 87.31 99 ASN A O 1
ATOM 842 N N . ASP A 1 100 ? -14.601 -4.484 -0.715 1.00 89.88 100 ASP A N 1
ATOM 843 C CA . ASP A 1 100 ? -14.233 -3.804 0.534 1.00 89.88 100 ASP A CA 1
ATOM 844 C C . ASP A 1 100 ? -12.731 -3.913 0.836 1.00 89.88 100 ASP A C 1
ATOM 846 O O . ASP A 1 100 ? -12.304 -3.891 1.986 1.00 89.88 100 ASP A O 1
ATOM 850 N N . THR A 1 101 ? -11.902 -4.099 -0.192 1.00 93.25 101 THR A N 1
ATOM 851 C CA . THR A 1 101 ? -10.456 -4.251 -0.020 1.00 93.25 101 THR A CA 1
ATOM 852 C C . THR A 1 101 ? -9.720 -3.239 -0.877 1.00 93.25 101 THR A C 1
ATOM 854 O O . THR A 1 101 ? -9.946 -3.126 -2.086 1.00 93.25 101 THR A O 1
ATOM 857 N N . LEU A 1 102 ? -8.807 -2.518 -0.234 1.00 95.25 102 LEU A N 1
ATOM 858 C CA . LEU A 1 102 ? -7.867 -1.634 -0.896 1.00 95.25 102 LEU A CA 1
ATOM 859 C C . LEU A 1 102 ? -6.503 -2.326 -0.961 1.00 95.25 102 LEU A C 1
ATOM 861 O O . LEU A 1 102 ? -5.736 -2.355 0.005 1.00 95.25 102 LEU A O 1
ATOM 865 N N . THR A 1 103 ? -6.202 -2.900 -2.120 1.00 95.56 103 THR A N 1
ATOM 866 C CA . THR A 1 103 ? -4.946 -3.609 -2.378 1.00 95.56 103 THR A CA 1
ATOM 867 C C . THR A 1 103 ? -3.955 -2.673 -3.057 1.00 95.56 103 THR A C 1
ATOM 869 O O . THR A 1 103 ? -4.337 -1.887 -3.922 1.00 95.56 103 THR A O 1
ATOM 872 N N . TYR A 1 104 ? -2.668 -2.751 -2.711 1.00 94.81 104 TYR A N 1
ATOM 873 C CA . TYR A 1 104 ? -1.636 -1.955 -3.376 1.00 94.81 104 TYR A CA 1
ATOM 874 C C . TYR A 1 104 ? -0.435 -2.776 -3.831 1.00 94.81 104 TYR A C 1
ATOM 876 O O . TYR A 1 104 ? 0.038 -3.682 -3.147 1.00 94.81 104 TYR A O 1
ATOM 884 N N . TYR A 1 105 ? 0.109 -2.393 -4.980 1.00 93.62 105 TYR A N 1
ATOM 885 C CA . TYR A 1 105 ? 1.163 -3.088 -5.712 1.00 93.62 105 TYR A CA 1
ATOM 886 C C . TYR A 1 105 ? 2.367 -2.175 -5.925 1.00 93.62 105 TYR A C 1
ATOM 888 O O . TYR A 1 105 ? 2.257 -0.947 -5.812 1.00 93.62 105 TYR A O 1
ATOM 896 N N . LYS A 1 106 ? 3.550 -2.743 -6.210 1.00 90.00 106 LYS A N 1
ATOM 897 C CA . LYS A 1 106 ? 4.726 -1.888 -6.437 1.00 90.00 106 LYS A CA 1
ATOM 898 C C . LYS A 1 106 ? 4.585 -1.091 -7.729 1.00 90.00 106 LYS A C 1
ATOM 900 O O . LYS A 1 106 ? 4.936 0.087 -7.710 1.00 90.00 106 LYS A O 1
ATOM 905 N N . VAL A 1 107 ? 4.045 -1.716 -8.770 1.00 86.25 107 VAL A N 1
ATOM 906 C CA . VAL A 1 107 ? 3.739 -1.125 -10.079 1.00 86.25 107 VAL A CA 1
ATOM 907 C C . VAL A 1 107 ? 2.397 -1.654 -10.599 1.00 86.25 107 VAL A C 1
ATOM 909 O O . VAL A 1 107 ? 1.887 -2.652 -10.087 1.00 86.25 107 VAL A O 1
ATOM 912 N N . ARG A 1 108 ? 1.806 -0.982 -11.594 1.00 87.06 108 ARG A N 1
ATOM 913 C CA . ARG A 1 108 ? 0.601 -1.470 -12.284 1.00 87.06 108 ARG A CA 1
ATOM 914 C C . ARG A 1 108 ? 0.902 -2.803 -12.982 1.00 87.06 108 ARG A C 1
ATOM 916 O O . ARG A 1 108 ? 1.941 -2.931 -13.618 1.00 87.06 108 ARG A O 1
ATOM 923 N N . GLY A 1 109 ? -0.004 -3.774 -12.866 1.00 81.62 109 GLY A N 1
ATOM 924 C CA . GLY A 1 109 ? 0.135 -5.098 -13.491 1.00 81.62 109 GLY A CA 1
ATOM 925 C C . GLY A 1 109 ? 0.932 -6.132 -12.684 1.00 81.62 109 GLY A C 1
ATOM 926 O O . GLY A 1 109 ? 0.962 -7.293 -13.081 1.00 81.62 109 GLY A O 1
ATOM 927 N N . ASP A 1 110 ? 1.526 -5.755 -11.543 1.00 81.56 110 ASP A N 1
ATOM 928 C CA . ASP A 1 110 ? 2.122 -6.717 -10.604 1.00 81.56 110 ASP A CA 1
ATOM 929 C C . ASP A 1 110 ? 1.057 -7.748 -10.181 1.00 81.56 110 ASP A C 1
ATOM 931 O O . ASP A 1 110 ? -0.018 -7.388 -9.702 1.00 81.56 110 ASP A O 1
ATOM 935 N N . SER A 1 111 ? 1.380 -9.038 -10.280 1.00 79.75 111 SER A N 1
ATOM 936 C CA . SER A 1 111 ? 0.491 -10.120 -9.825 1.00 79.75 111 SER A CA 1
ATOM 937 C C . SER A 1 111 ? 0.445 -10.258 -8.301 1.00 79.75 111 SER A C 1
ATOM 939 O O . SER A 1 111 ? -0.441 -10.920 -7.759 1.00 79.75 111 SER A O 1
ATOM 941 N N . LEU A 1 112 ? 1.400 -9.637 -7.598 1.00 83.81 112 LEU A N 1
ATOM 942 C CA . LEU A 1 112 ? 1.568 -9.768 -6.157 1.00 83.81 112 LEU A CA 1
ATOM 943 C C . LEU A 1 112 ? 1.327 -8.466 -5.423 1.00 83.81 112 LEU A C 1
ATOM 945 O O . LEU A 1 112 ? 2.076 -7.501 -5.635 1.00 83.81 112 LEU A O 1
ATOM 949 N N . PRO A 1 113 ? 0.378 -8.456 -4.478 1.00 91.06 113 PRO A N 1
ATOM 950 C CA . PRO A 1 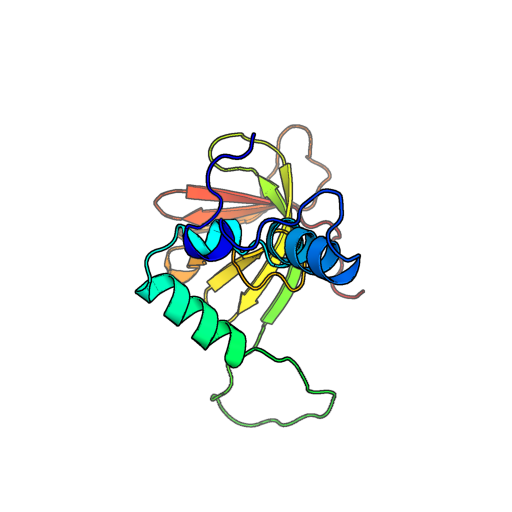113 ? 0.179 -7.289 -3.654 1.00 91.06 113 PRO A CA 1
ATOM 951 C C . PRO A 1 113 ? 1.422 -7.031 -2.801 1.00 91.06 113 PRO A C 1
ATOM 953 O O . PRO A 1 113 ? 2.032 -7.931 -2.222 1.00 91.06 113 PRO A O 1
ATOM 956 N N . ALA A 1 114 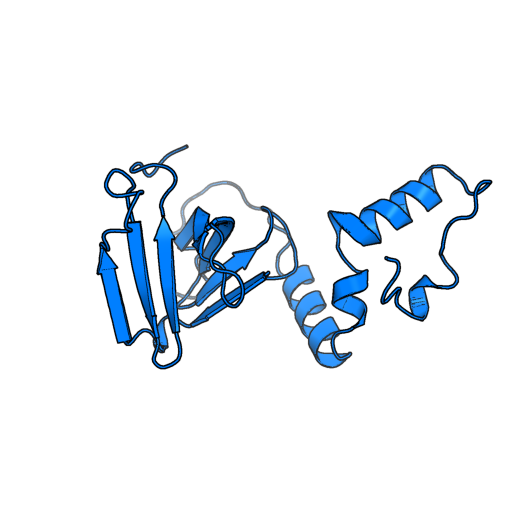? 1.806 -5.761 -2.717 1.00 91.25 114 ALA A N 1
ATOM 957 C CA . ALA A 1 114 ? 2.754 -5.286 -1.718 1.00 91.25 114 ALA A CA 1
ATOM 958 C C . ALA A 1 114 ? 2.088 -5.134 -0.338 1.00 91.25 114 ALA A C 1
ATOM 960 O O . ALA A 1 114 ? 2.794 -5.051 0.668 1.00 91.25 114 ALA A O 1
ATOM 961 N N . GLY A 1 115 ? 0.757 -5.082 -0.300 1.00 93.50 115 GLY A N 1
ATOM 962 C CA . GLY A 1 115 ? -0.062 -5.207 0.896 1.00 93.50 115 GLY A CA 1
ATOM 963 C C . GLY A 1 115 ? -1.538 -4.956 0.595 1.00 93.50 115 GLY A C 1
ATOM 964 O O . GLY A 1 115 ? -1.898 -4.526 -0.501 1.00 93.50 115 GLY A O 1
ATOM 965 N N . GLU A 1 116 ? -2.371 -5.222 1.593 1.00 95.12 116 GLU A N 1
ATOM 966 C CA . GLU A 1 116 ? -3.824 -5.078 1.534 1.00 95.12 116 GLU A CA 1
ATOM 967 C C . GLU A 1 116 ? -4.323 -4.346 2.775 1.00 95.12 116 GLU A C 1
ATOM 969 O O . GLU A 1 116 ? -3.689 -4.394 3.833 1.00 95.12 116 GLU A O 1
ATOM 974 N N . ILE A 1 117 ? -5.433 -3.634 2.611 1.00 94.88 117 ILE A N 1
ATOM 975 C CA . ILE A 1 117 ? -6.179 -2.996 3.687 1.00 94.88 117 ILE A CA 1
ATOM 976 C C . ILE A 1 117 ? -7.613 -3.503 3.563 1.00 94.88 117 ILE A C 1
ATOM 978 O O . ILE A 1 117 ? -8.274 -3.235 2.555 1.00 94.88 117 ILE A O 1
ATOM 982 N N . ASP A 1 118 ? -8.066 -4.260 4.560 1.00 93.44 118 ASP A N 1
ATOM 983 C CA . ASP A 1 118 ? -9.471 -4.640 4.676 1.00 93.44 118 ASP A CA 1
ATOM 984 C C . ASP A 1 118 ? -10.254 -3.437 5.207 1.00 93.44 118 ASP A C 1
ATOM 986 O O . ASP A 1 118 ? -10.068 -3.011 6.348 1.00 93.44 118 ASP A O 1
ATOM 990 N N . LEU A 1 119 ? -11.099 -2.857 4.359 1.00 91.75 119 LEU A N 1
ATOM 991 C CA . LEU A 1 119 ? -11.858 -1.658 4.698 1.00 91.75 119 LEU A CA 1
ATOM 992 C C . LEU A 1 119 ? -13.000 -1.961 5.669 1.00 91.75 119 LEU A C 1
ATOM 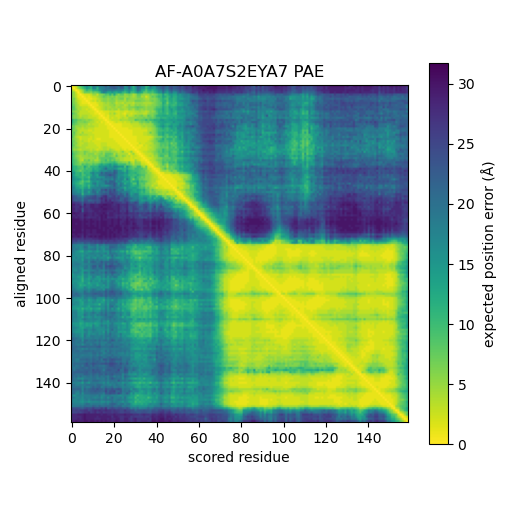994 O O . LEU A 1 119 ? -13.473 -1.042 6.328 1.00 91.75 119 LEU A O 1
ATOM 998 N N . LYS A 1 120 ? -13.402 -3.229 5.833 1.00 90.94 120 LYS A N 1
ATOM 999 C CA . LYS A 1 120 ? -14.366 -3.621 6.875 1.00 90.94 120 LYS A CA 1
ATOM 1000 C C . LYS A 1 120 ? -13.808 -3.444 8.284 1.00 90.94 120 LYS A C 1
ATOM 1002 O O . LYS A 1 120 ? -14.576 -3.303 9.225 1.00 90.94 120 LYS A O 1
ATOM 1007 N N . GLN A 1 121 ? -12.482 -3.455 8.414 1.00 91.50 121 GLN A N 1
ATOM 1008 C CA . GLN A 1 121 ? -11.766 -3.220 9.668 1.00 91.50 121 GLN A CA 1
ATOM 1009 C C . GLN A 1 121 ? -11.341 -1.753 9.830 1.00 91.50 121 GLN A C 1
ATOM 1011 O O . GLN A 1 121 ? -10.575 -1.425 10.740 1.00 91.50 121 GLN A O 1
ATOM 1016 N N . ALA A 1 122 ? -11.772 -0.866 8.926 1.00 94.19 122 ALA A N 1
ATOM 1017 C CA . ALA A 1 122 ? -11.494 0.552 9.058 1.00 94.19 122 ALA A CA 1
ATOM 1018 C C . ALA A 1 122 ? -12.345 1.133 10.194 1.00 94.19 122 ALA A C 1
ATOM 1020 O O . ALA A 1 122 ? -13.570 1.089 10.162 1.00 94.19 122 ALA A O 1
ATOM 1021 N N . VAL A 1 123 ? -11.667 1.691 11.192 1.00 96.50 123 VAL A N 1
ATOM 1022 C CA . VAL A 1 123 ? -12.267 2.412 12.317 1.00 96.50 123 VAL A CA 1
ATOM 1023 C C . VAL A 1 123 ? -12.637 3.832 11.890 1.00 96.50 123 VAL A C 1
ATOM 1025 O O . VAL A 1 123 ? -13.681 4.348 12.279 1.00 96.50 123 VAL A O 1
ATOM 1028 N N . SER A 1 124 ? -11.804 4.470 11.065 1.00 94.94 124 SER A N 1
ATOM 1029 C CA . SER A 1 124 ? -12.093 5.787 10.498 1.00 94.94 124 SER A CA 1
ATOM 1030 C C . SER A 1 124 ? -11.365 6.014 9.174 1.00 94.94 124 SER A C 1
ATOM 1032 O O . SER A 1 124 ? -10.319 5.420 8.896 1.00 94.94 124 SER A O 1
ATOM 1034 N N . ILE A 1 125 ? -11.940 6.877 8.336 1.00 95.38 125 ILE A N 1
ATOM 1035 C CA . ILE A 1 125 ? -11.343 7.351 7.085 1.00 95.38 125 ILE A CA 1
ATOM 1036 C C . ILE A 1 125 ? -11.594 8.854 7.005 1.00 95.38 125 ILE A C 1
ATOM 1038 O O . ILE A 1 125 ? -12.732 9.293 7.167 1.00 95.38 125 ILE A O 1
ATOM 1042 N N . GLY A 1 126 ? -10.553 9.644 6.754 1.00 92.94 126 GLY A N 1
ATOM 1043 C CA . GLY A 1 126 ? -10.688 11.097 6.702 1.00 92.94 126 GLY A CA 1
ATOM 1044 C C . GLY A 1 126 ? -9.488 11.798 6.084 1.00 92.94 126 GLY A C 1
ATOM 1045 O O . GLY A 1 126 ? -8.421 11.210 5.909 1.00 92.94 126 GLY A O 1
ATOM 1046 N N . THR A 1 127 ? -9.673 13.069 5.737 1.00 93.19 127 THR A N 1
ATOM 1047 C CA . THR A 1 127 ? -8.587 13.958 5.309 1.00 93.19 127 THR A CA 1
ATOM 1048 C C . THR A 1 127 ? -7.592 14.142 6.453 1.00 93.19 127 THR A C 1
ATOM 1050 O O . THR A 1 127 ? -7.990 14.248 7.610 1.00 93.19 127 THR A O 1
ATOM 1053 N N . THR A 1 128 ? -6.300 14.199 6.138 1.00 90.81 128 THR A N 1
ATOM 1054 C CA . THR A 1 128 ? -5.236 14.382 7.134 1.00 90.81 128 THR A CA 1
ATOM 1055 C C . THR A 1 128 ? -4.217 15.398 6.637 1.00 90.81 128 THR A C 1
ATOM 1057 O O . THR A 1 128 ? -4.003 15.529 5.433 1.00 90.81 128 THR A O 1
ATOM 1060 N N . VAL A 1 129 ? -3.580 16.121 7.557 1.00 90.69 129 VAL A N 1
ATOM 1061 C CA . VAL A 1 129 ? -2.488 17.049 7.240 1.00 90.69 129 VAL A CA 1
ATOM 1062 C C . VAL A 1 129 ? -1.178 16.377 7.607 1.00 90.69 129 VAL A C 1
ATOM 1064 O O . VAL A 1 129 ? -0.958 15.990 8.753 1.00 90.69 129 VAL A O 1
ATOM 1067 N N . ILE A 1 130 ? -0.291 16.239 6.627 1.00 88.31 130 ILE A N 1
ATOM 1068 C CA . ILE A 1 130 ? 1.021 15.631 6.832 1.00 88.31 130 ILE A CA 1
ATOM 1069 C C . ILE A 1 130 ? 2.051 16.752 7.025 1.00 88.31 130 ILE A C 1
ATOM 1071 O O . ILE A 1 130 ? 2.198 17.577 6.119 1.00 88.31 130 ILE A O 1
ATOM 1075 N N . PRO A 1 131 ? 2.806 16.766 8.141 1.00 87.38 131 PRO A N 1
ATOM 1076 C CA . PRO A 1 131 ? 3.868 17.747 8.353 1.00 87.38 131 PRO A CA 1
ATOM 1077 C C . PRO A 1 131 ? 4.897 17.743 7.213 1.00 87.38 131 PRO A C 1
ATOM 1079 O O . PRO A 1 131 ? 5.410 16.686 6.828 1.00 87.38 131 PRO A O 1
ATOM 1082 N N . GLY A 1 132 ? 5.193 18.923 6.669 1.00 86.75 132 GLY A N 1
ATOM 1083 C CA . GLY A 1 132 ? 6.072 19.129 5.515 1.00 86.75 132 GLY A CA 1
ATOM 1084 C C . GLY A 1 132 ? 5.451 18.780 4.157 1.00 86.75 132 GLY A C 1
ATOM 1085 O O . GLY A 1 132 ? 6.160 18.771 3.149 1.00 86.75 132 GLY A O 1
ATOM 1086 N N . LYS A 1 133 ? 4.157 18.438 4.117 1.00 84.19 133 LYS A N 1
ATOM 1087 C CA . LYS A 1 133 ? 3.381 18.085 2.915 1.00 84.19 133 LYS A CA 1
ATOM 1088 C C . LYS A 1 133 ? 1.964 18.666 2.970 1.00 84.19 133 LYS A C 1
ATOM 1090 O O . LYS A 1 133 ? 1.023 18.091 2.433 1.00 84.19 133 LYS A O 1
ATOM 1095 N N . GLU A 1 134 ? 1.805 19.821 3.604 1.00 83.56 134 GLU A N 1
ATOM 1096 C CA . GLU A 1 134 ? 0.513 20.443 3.915 1.00 83.56 134 GLU A CA 1
ATOM 1097 C C . GLU A 1 134 ? -0.288 20.828 2.662 1.00 83.56 134 GLU A C 1
ATOM 1099 O O . GLU A 1 134 ? -1.508 20.938 2.714 1.00 83.56 134 GLU A O 1
ATOM 1104 N N . LYS A 1 135 ? 0.392 21.025 1.526 1.00 77.56 135 LYS A N 1
ATOM 1105 C CA . LYS A 1 135 ? -0.225 21.361 0.232 1.00 77.56 135 LYS A CA 1
ATOM 1106 C C . LYS A 1 135 ? -0.695 20.138 -0.563 1.00 77.56 135 LYS A C 1
ATOM 1108 O O . LYS A 1 135 ? -1.272 20.303 -1.634 1.00 77.56 135 LYS A O 1
ATOM 1113 N N . GLU A 1 136 ? -0.402 18.925 -0.100 1.00 84.44 136 GLU A N 1
ATOM 1114 C CA . GLU A 1 136 ? -0.751 17.695 -0.809 1.00 84.44 136 GLU A CA 1
ATOM 1115 C C . GLU A 1 136 ? -2.142 17.202 -0.379 1.00 84.44 136 GLU A C 1
ATOM 1117 O O . GLU A 1 136 ? -2.505 17.259 0.795 1.00 84.44 136 GLU A O 1
ATOM 1122 N N . SER A 1 137 ? -2.934 16.688 -1.325 1.00 90.88 137 SER A N 1
ATOM 1123 C CA . SER A 1 137 ? -4.240 16.093 -1.024 1.00 90.88 137 SER A CA 1
ATOM 1124 C C . SER A 1 137 ? -4.050 14.756 -0.307 1.00 90.88 137 SER A C 1
ATOM 1126 O O . SER A 1 137 ? -3.839 13.718 -0.941 1.00 90.88 137 SER A O 1
ATOM 1128 N N . ALA A 1 138 ? -4.093 14.791 1.022 1.00 92.75 138 ALA A N 1
ATOM 1129 C CA . ALA A 1 138 ? -3.812 13.647 1.873 1.00 92.75 138 ALA A CA 1
ATOM 1130 C C . ALA A 1 138 ? -5.037 13.183 2.663 1.00 92.75 138 ALA A C 1
ATOM 1132 O O . ALA A 1 138 ? -5.856 13.968 3.138 1.00 92.75 138 ALA A O 1
ATOM 1133 N N . PHE A 1 139 ? -5.139 11.872 2.820 1.00 95.06 139 PHE A N 1
ATOM 1134 C CA . PHE A 1 139 ? -6.144 11.212 3.636 1.00 95.06 139 PHE A CA 1
ATOM 1135 C C . PHE A 1 139 ? -5.508 10.043 4.381 1.00 95.06 139 PHE A C 1
ATOM 1137 O O . PHE A 1 139 ? -4.439 9.546 4.017 1.00 95.06 139 PHE A O 1
ATOM 1144 N N . GLU A 1 140 ? -6.164 9.585 5.432 1.00 95.88 140 GLU A N 1
ATOM 1145 C CA . GLU A 1 140 ? -5.757 8.404 6.169 1.00 95.88 140 GLU A CA 1
ATOM 1146 C C . GLU A 1 140 ? -6.891 7.402 6.299 1.00 95.88 140 GLU A C 1
ATOM 1148 O O . GLU A 1 140 ? -8.069 7.751 6.348 1.00 95.88 140 GLU A O 1
ATOM 1153 N N . ILE A 1 141 ? -6.498 6.134 6.339 1.00 96.88 141 ILE A N 1
ATOM 1154 C CA . ILE A 1 141 ? -7.367 5.024 6.712 1.00 96.88 141 ILE A CA 1
ATOM 1155 C C . ILE A 1 141 ? -6.825 4.491 8.029 1.00 96.88 141 ILE A C 1
ATOM 1157 O O . ILE A 1 141 ? -5.671 4.056 8.091 1.00 96.88 141 ILE A O 1
ATOM 1161 N N . VAL A 1 142 ? -7.633 4.533 9.078 1.00 96.19 142 VAL A N 1
ATOM 1162 C CA . VAL A 1 142 ? -7.290 4.000 10.394 1.00 96.19 142 VAL A CA 1
ATOM 1163 C C . VAL A 1 142 ? -7.972 2.653 10.550 1.00 96.19 142 VAL A C 1
ATOM 1165 O O . VAL A 1 142 ? -9.179 2.528 10.392 1.00 96.19 142 VAL A O 1
ATOM 1168 N N . THR A 1 143 ? -7.180 1.640 10.863 1.00 94.69 143 THR A N 1
ATOM 1169 C CA . THR A 1 143 ? -7.623 0.315 11.313 1.00 94.69 143 THR A CA 1
ATOM 1170 C C . THR A 1 143 ? -7.181 0.135 12.760 1.00 94.69 143 THR A C 1
ATOM 1172 O O . THR A 1 143 ? -6.282 0.850 13.206 1.00 94.69 143 THR A O 1
ATOM 1175 N N . GLU A 1 144 ? -7.731 -0.847 13.474 1.00 90.56 144 GLU A N 1
ATOM 1176 C CA . GLU A 1 144 ? -7.382 -1.104 14.884 1.00 90.56 144 GLU A CA 1
ATOM 1177 C C . GLU A 1 144 ? -5.868 -1.232 15.121 1.00 90.56 144 GLU A C 1
ATOM 1179 O O . GLU A 1 144 ? -5.336 -0.723 16.103 1.00 90.56 144 GLU A O 1
ATOM 1184 N N . GLY A 1 145 ? -5.151 -1.875 14.195 1.00 87.50 145 GLY A N 1
ATOM 1185 C CA . GLY A 1 145 ? -3.711 -2.105 14.327 1.00 87.50 145 GLY A CA 1
ATOM 1186 C C . GLY A 1 145 ? -2.822 -1.098 13.599 1.00 87.50 145 GLY A C 1
ATOM 1187 O O . GLY A 1 145 ? -1.594 -1.199 13.694 1.00 87.50 145 GLY A O 1
ATOM 1188 N N . ARG A 1 146 ? -3.385 -0.185 12.791 1.00 91.44 146 ARG A N 1
ATOM 1189 C CA . ARG A 1 146 ? -2.574 0.650 11.892 1.00 91.44 146 ARG A CA 1
ATOM 1190 C C . ARG A 1 146 ? -3.306 1.842 11.281 1.00 91.44 146 ARG A C 1
ATOM 1192 O O . ARG A 1 146 ? -4.365 1.682 10.682 1.00 91.44 146 ARG A O 1
ATOM 1199 N N . THR A 1 147 ? -2.605 2.973 11.230 1.00 94.19 147 THR A N 1
ATOM 1200 C CA . THR A 1 147 ? -2.935 4.119 10.369 1.00 94.19 147 THR A CA 1
ATOM 1201 C C . THR A 1 147 ? -2.176 4.059 9.041 1.00 94.19 147 THR A C 1
ATOM 1203 O O . THR A 1 147 ? -0.962 3.809 8.989 1.00 94.19 147 THR A O 1
ATOM 1206 N N . TYR A 1 148 ? -2.894 4.292 7.947 1.00 95.88 148 TYR A N 1
ATOM 1207 C CA . TYR A 1 148 ? -2.380 4.349 6.585 1.00 95.88 148 TYR A CA 1
ATOM 1208 C C . TYR A 1 148 ? -2.527 5.769 6.033 1.00 95.88 148 TYR A C 1
ATOM 1210 O O . TYR A 1 148 ? -3.530 6.050 5.383 1.00 95.88 148 TYR A O 1
ATOM 1218 N N . PRO A 1 149 ? -1.537 6.652 6.239 1.00 95.25 149 PRO A N 1
ATOM 1219 C CA . PRO A 1 149 ? -1.535 7.950 5.583 1.00 95.25 149 PRO A CA 1
ATOM 1220 C C . PRO A 1 149 ? -1.167 7.783 4.102 1.00 95.25 149 PRO A C 1
ATOM 1222 O O . PRO A 1 149 ? -0.190 7.098 3.741 1.00 95.25 149 PRO A O 1
ATOM 1225 N N . ILE A 1 150 ? -1.991 8.373 3.243 1.00 95.94 150 ILE A N 1
ATOM 1226 C CA . ILE A 1 150 ? -1.969 8.241 1.789 1.00 95.94 150 ILE A CA 1
ATOM 1227 C C . ILE A 1 150 ? -2.166 9.623 1.166 1.00 95.94 150 ILE A C 1
ATOM 1229 O O . ILE A 1 150 ? -2.933 10.447 1.647 1.00 95.94 150 ILE A O 1
ATOM 1233 N N . ILE A 1 151 ? -1.460 9.867 0.071 1.00 94.75 151 ILE A N 1
ATOM 1234 C CA . ILE A 1 151 ? -1.483 11.115 -0.675 1.00 94.75 151 ILE A CA 1
ATOM 1235 C C . ILE A 1 151 ? -1.911 10.816 -2.104 1.00 94.75 151 ILE A C 1
ATOM 1237 O O . ILE A 1 151 ? -1.341 9.935 -2.764 1.00 94.75 151 ILE A O 1
ATOM 1241 N N . ALA A 1 152 ? -2.901 11.559 -2.583 1.00 90.56 152 ALA A N 1
ATOM 1242 C CA . ALA A 1 152 ? -3.316 11.545 -3.973 1.00 90.56 152 ALA A CA 1
ATOM 1243 C C . ALA A 1 152 ? -2.359 12.392 -4.820 1.00 90.56 152 ALA A C 1
ATOM 1245 O O . ALA A 1 152 ? -2.031 13.523 -4.471 1.00 90.56 152 ALA A O 1
ATOM 1246 N N . THR A 1 153 ? -1.882 11.833 -5.937 1.00 75.75 153 THR A N 1
ATOM 1247 C CA . THR A 1 153 ? -0.944 12.525 -6.839 1.00 75.75 153 THR A CA 1
ATOM 1248 C C . THR A 1 153 ? -1.601 13.625 -7.672 1.00 75.75 153 THR A C 1
ATOM 1250 O O . THR A 1 153 ? -0.892 14.435 -8.257 1.00 75.75 153 THR A O 1
ATOM 1253 N N . SER A 1 154 ? -2.930 13.664 -7.720 1.00 62.50 154 SER A N 1
ATOM 1254 C CA . SER A 1 154 ? -3.727 14.736 -8.310 1.00 62.50 154 SER A CA 1
ATOM 1255 C C . SER A 1 154 ? -5.097 14.780 -7.627 1.00 62.50 154 SER A C 1
ATOM 1257 O O . SER A 1 154 ? -5.596 13.760 -7.149 1.00 62.50 154 SER A O 1
ATOM 1259 N N . ALA A 1 155 ? -5.702 15.967 -7.573 1.00 55.97 155 ALA A N 1
ATOM 1260 C CA . ALA A 1 155 ? -7.058 16.160 -7.055 1.00 55.97 155 ALA A CA 1
ATOM 1261 C C . ALA A 1 155 ? -8.155 15.692 -8.034 1.00 55.97 155 ALA A C 1
ATOM 1263 O O . ALA A 1 155 ? -9.324 15.656 -7.662 1.00 55.97 155 ALA A O 1
ATOM 1264 N N . ASN A 1 156 ? -7.790 15.321 -9.267 1.00 47.06 156 ASN A N 1
ATOM 1265 C CA . ASN A 1 156 ? -8.745 15.075 -10.341 1.00 47.06 156 ASN A CA 1
ATOM 1266 C C . ASN A 1 156 ? -8.866 13.585 -10.677 1.00 47.06 156 ASN A C 1
ATOM 1268 O O . ASN A 1 156 ? -7.880 12.882 -10.907 1.00 47.06 156 ASN A O 1
ATOM 1272 N N . LEU A 1 157 ? -10.118 13.128 -10.675 1.00 44.16 157 LEU A N 1
ATOM 1273 C CA . LEU A 1 157 ? -10.579 11.980 -11.441 1.00 44.16 157 LEU A CA 1
ATOM 1274 C C . LEU A 1 157 ? -10.473 12.368 -12.923 1.00 44.16 157 LEU A C 1
ATOM 1276 O O . LEU A 1 157 ? -11.002 13.416 -13.261 1.00 44.16 157 LEU A O 1
ATOM 1280 N N . ASP A 1 158 ? -9.815 11.540 -13.734 1.00 42.59 158 ASP A N 1
ATOM 1281 C CA . ASP A 1 158 ? -9.720 11.582 -15.209 1.00 42.59 158 ASP A CA 1
ATOM 1282 C C . ASP A 1 158 ? -8.312 11.929 -15.724 1.00 42.59 158 ASP A C 1
ATOM 1284 O O . ASP A 1 158 ? -7.942 13.091 -15.840 1.00 42.59 158 ASP A O 1
ATOM 1288 N N . ASP A 1 159 ? -7.546 10.867 -16.003 1.00 34.62 159 ASP A N 1
ATOM 1289 C CA . ASP A 1 159 ? -6.471 10.767 -17.006 1.00 34.62 159 ASP A CA 1
ATOM 1290 C C . ASP A 1 159 ? -6.321 9.286 -17.412 1.00 34.62 159 ASP A C 1
ATOM 1292 O O . ASP A 1 159 ? -6.240 8.421 -16.499 1.00 34.62 159 ASP A O 1
#

pLDDT: mean 76.41, std 18.89, range [28.28, 96.88]

Nearest PDB structures (foldseek):
  1fb8-assembly1_A  TM=9.412E-01  e=5.583E-07  Homo sapiens
  1fao-assembly1_A  TM=9.270E-01  e=7.435E-07  Homo sapiens
  1eaz-assembly1_A  TM=8.946E-01  e=7.021E-07  Homo sapiens
  6bbq-assembly1_A  TM=6.599E-01  e=3.699E-06  Mus musculus
  2dkp-assembly1_A  TM=6.953E-01  e=9.155E-05  Homo sapiens

Mean predicted aligned error: 13.8 Å

Foldseek 3Di:
DPPADAPVCPVLDDDPPRDPVSVVVVCCCCPVQVVSVLRPDDPVVSVVLVVVVVVPPDDDDDDDDDDDDDDFDFPDWDWKWKADDPHRDTAIWIWTDTDQKIFTHNDPPHSDTPDIDRNVQFPDKAFDADVVCNVFRWIWTDGPVDIIIMTDPDPDDDD

InterPro domains:
  IPR001849 Pleckstrin homology domain [PF00169] (75-154)
  IPR001849 Pleckstrin homology domain [PS50003] (73-159)
  IPR001849 Pleckstrin homology domain [SM00233] (74-157)
  IPR011993 PH-like domain superfamily [G3DSA:2.30.29.30] (58-157)
  IPR051707 Phosphoinositide-Interacting Signal Transduction Regulators [PTHR14336] (36-155)

Radius of gyration: 19.28 Å; Cα contacts (8 Å, |Δi|>4): 197; chains: 1; bounding box: 57×46×39 Å